Protein AF-A0A0C2BX15-F1 (afdb_monomer_lite)

pLDDT: mean 86.38, std 16.3, range [36.12, 98.56]

Structure (mmCIF, N/CA/C/O backbone):
data_AF-A0A0C2BX15-F1
#
_entry.id   AF-A0A0C2BX15-F1
#
loop_
_atom_site.group_PDB
_atom_site.id
_atom_site.type_symbol
_atom_site.label_atom_id
_atom_site.label_alt_id
_atom_site.label_comp_id
_atom_site.label_asym_id
_atom_site.label_entity_id
_atom_site.label_seq_id
_atom_site.pdbx_PDB_ins_code
_atom_site.Cartn_x
_atom_site.Cartn_y
_atom_site.Cartn_z
_atom_site.occupancy
_atom_site.B_iso_or_equiv
_atom_site.auth_seq_id
_atom_site.auth_comp_id
_atom_site.auth_asym_id
_atom_site.auth_atom_id
_atom_site.pdbx_PDB_model_num
ATOM 1 N N . ASP A 1 1 ? -0.336 4.799 14.667 1.00 60.34 1 ASP A N 1
ATOM 2 C CA . ASP A 1 1 ? -0.585 5.972 13.825 1.00 60.34 1 ASP A CA 1
ATOM 3 C C . ASP A 1 1 ? -1.965 6.547 14.126 1.00 60.34 1 ASP A C 1
ATOM 5 O O . ASP A 1 1 ? -2.883 5.757 14.334 1.00 60.34 1 ASP A O 1
ATOM 9 N N . VAL A 1 2 ? -2.096 7.867 14.270 1.00 68.88 2 VAL A N 1
ATOM 10 C CA . VAL A 1 2 ? -3.381 8.549 14.534 1.00 68.88 2 VAL A CA 1
ATOM 11 C C . VAL A 1 2 ? -4.181 8.673 13.237 1.00 68.88 2 VAL A C 1
ATOM 13 O O . VAL A 1 2 ? -5.382 8.427 13.249 1.00 68.88 2 VAL A O 1
ATOM 16 N N . VAL A 1 3 ? -3.496 8.933 12.120 1.00 70.81 3 VAL A N 1
ATOM 17 C CA . VAL A 1 3 ? -4.086 9.142 10.790 1.00 70.81 3 VAL A CA 1
ATOM 18 C C . VAL A 1 3 ? -4.779 7.873 10.290 1.00 70.81 3 VAL A C 1
ATOM 20 O O . VAL A 1 3 ? -5.923 7.907 9.846 1.00 70.81 3 VAL A O 1
ATOM 23 N N . MET A 1 4 ? -4.139 6.717 10.482 1.00 74.88 4 MET A N 1
ATOM 24 C CA . MET A 1 4 ? -4.686 5.422 10.057 1.00 74.88 4 MET A CA 1
ATOM 25 C C . MET A 1 4 ? -5.950 4.994 10.822 1.00 74.88 4 MET A C 1
ATOM 27 O O . MET A 1 4 ? -6.666 4.110 10.361 1.00 74.88 4 MET A O 1
ATOM 31 N N . ARG A 1 5 ? -6.266 5.606 11.978 1.00 73.19 5 ARG A N 1
ATOM 32 C CA . ARG A 1 5 ? -7.516 5.309 12.709 1.00 73.19 5 ARG A CA 1
ATOM 33 C C . ARG A 1 5 ? -8.757 5.870 12.018 1.00 73.19 5 ARG A C 1
ATOM 35 O O . ARG A 1 5 ? -9.848 5.398 12.311 1.00 73.19 5 ARG A O 1
ATOM 42 N N . SER A 1 6 ? -8.586 6.841 11.122 1.00 78.88 6 SER A N 1
ATOM 43 C CA . SER A 1 6 ? -9.674 7.428 10.336 1.00 78.88 6 SER A CA 1
ATOM 44 C C . SER A 1 6 ? -10.079 6.566 9.132 1.00 78.88 6 SER A C 1
ATOM 46 O O . SER A 1 6 ? -11.061 6.887 8.470 1.00 78.88 6 SER A O 1
ATOM 48 N N . ALA A 1 7 ? -9.346 5.482 8.833 1.00 85.94 7 ALA A N 1
ATOM 49 C CA . ALA A 1 7 ? -9.729 4.523 7.795 1.00 85.94 7 ALA A CA 1
ATOM 50 C C . ALA A 1 7 ? -11.054 3.836 8.144 1.00 85.94 7 ALA A C 1
ATOM 52 O O . ALA A 1 7 ? -11.287 3.486 9.304 1.00 85.94 7 ALA A O 1
ATOM 53 N N . ALA A 1 8 ? -11.870 3.547 7.128 1.00 88.44 8 ALA A N 1
ATOM 54 C CA . ALA A 1 8 ? -13.068 2.730 7.291 1.00 88.44 8 ALA A CA 1
ATOM 55 C C . ALA A 1 8 ? -12.723 1.351 7.884 1.00 88.44 8 ALA A C 1
ATOM 57 O O . ALA A 1 8 ? -11.7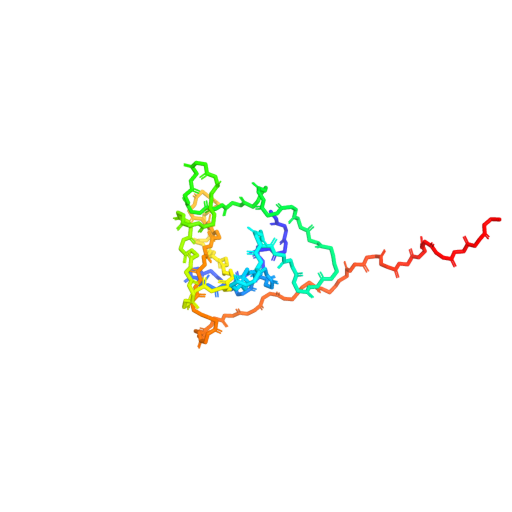14 0.741 7.527 1.00 88.44 8 ALA A O 1
ATOM 58 N N . LEU A 1 9 ? -13.558 0.870 8.808 1.00 92.12 9 LEU A N 1
ATOM 59 C CA . LEU A 1 9 ? -13.376 -0.433 9.449 1.00 92.12 9 LEU A CA 1
ATOM 60 C C . LEU A 1 9 ? -13.586 -1.577 8.452 1.00 92.12 9 LEU A C 1
ATOM 62 O O . LEU A 1 9 ? -14.451 -1.509 7.585 1.00 92.12 9 LEU A O 1
ATOM 66 N N . ASN A 1 10 ? -12.810 -2.642 8.629 1.00 92.00 10 ASN A N 1
ATOM 67 C CA . ASN A 1 10 ? -12.738 -3.832 7.782 1.00 92.00 10 ASN A CA 1
ATOM 68 C C . ASN A 1 10 ? -12.554 -3.508 6.295 1.00 92.00 10 ASN A C 1
ATOM 70 O O . ASN A 1 10 ? -13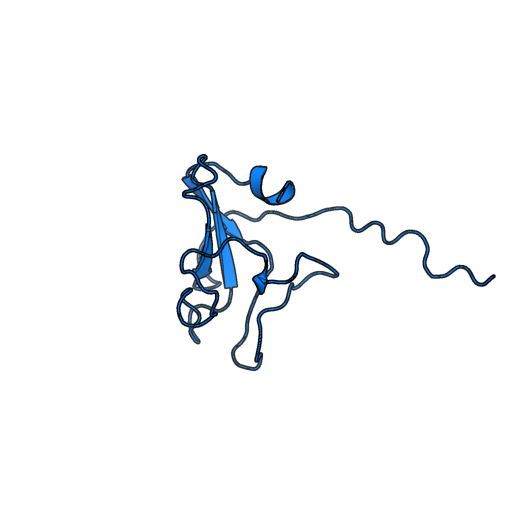.080 -4.200 5.426 1.00 92.00 10 ASN A O 1
ATOM 74 N N . PHE A 1 11 ? -11.803 -2.444 6.009 1.00 93.69 11 PHE A N 1
ATOM 75 C CA . PHE A 1 11 ? -11.584 -1.965 4.655 1.00 93.69 11 PHE A CA 1
ATOM 76 C C . PHE A 1 11 ? -10.129 -1.547 4.430 1.00 93.69 11 PHE A C 1
ATOM 78 O O . PHE A 1 11 ? -9.401 -1.206 5.370 1.00 93.69 11 PHE A O 1
ATOM 85 N N . TRP A 1 12 ? -9.707 -1.589 3.166 1.00 96.44 12 TRP A N 1
ATOM 86 C CA . TRP A 1 12 ? -8.393 -1.126 2.736 1.00 96.44 12 TRP A CA 1
ATOM 87 C C . TRP A 1 12 ? -8.434 0.355 2.412 1.00 96.44 12 TRP A C 1
ATOM 89 O O . TRP A 1 12 ? -9.413 0.886 1.884 1.00 96.44 12 TRP A O 1
ATOM 99 N N . THR A 1 13 ? -7.349 1.040 2.730 1.00 95.94 13 THR A N 1
ATOM 100 C CA . THR A 1 13 ? -7.202 2.454 2.427 1.00 95.94 13 THR A CA 1
ATOM 101 C C . THR A 1 13 ? -5.792 2.749 1.945 1.00 95.94 13 THR A C 1
ATOM 103 O O . THR A 1 13 ? -4.817 2.364 2.589 1.00 95.94 13 THR A O 1
ATOM 106 N N . TRP A 1 14 ? -5.678 3.436 0.813 1.00 96.44 14 TRP A N 1
ATOM 107 C CA . TRP A 1 14 ? -4.414 3.922 0.285 1.00 96.44 14 TRP A CA 1
ATOM 108 C C . TRP A 1 14 ? -3.752 4.896 1.259 1.00 96.44 14 TRP A C 1
ATOM 110 O O . TRP A 1 14 ? -4.401 5.804 1.784 1.00 96.44 14 TRP A O 1
ATOM 120 N N . THR A 1 15 ? -2.451 4.691 1.492 1.00 93.19 15 THR A N 1
ATOM 121 C CA . THR A 1 15 ? -1.648 5.488 2.434 1.00 93.19 15 THR A CA 1
ATOM 122 C C . THR A 1 15 ? -0.826 6.577 1.741 1.00 93.19 15 THR A C 1
ATOM 124 O O . THR A 1 15 ? -0.380 7.515 2.390 1.00 93.19 15 THR A O 1
ATOM 127 N N . GLY A 1 16 ? -0.609 6.460 0.427 1.00 93.69 16 GLY A N 1
ATOM 128 C CA . GLY A 1 16 ? 0.302 7.323 -0.333 1.00 93.69 16 GLY A CA 1
ATOM 129 C C . GLY A 1 16 ? 1.764 6.859 -0.316 1.00 93.69 16 GLY A C 1
ATOM 130 O O . GLY A 1 16 ? 2.614 7.531 -0.897 1.00 93.69 16 GLY A O 1
ATOM 131 N N . LEU A 1 17 ? 2.070 5.722 0.320 1.00 95.94 17 LEU A N 1
ATOM 132 C CA . LEU A 1 17 ? 3.376 5.070 0.236 1.00 95.94 17 LEU A CA 1
ATOM 133 C C . LEU A 1 17 ? 3.442 4.178 -1.014 1.00 95.94 17 LEU A C 1
ATOM 135 O O . LEU A 1 17 ? 2.553 3.358 -1.252 1.00 95.94 17 LEU A O 1
ATOM 139 N N . VAL A 1 18 ? 4.510 4.319 -1.798 1.00 97.19 18 VAL A N 1
ATOM 140 C CA . VAL A 1 18 ? 4.731 3.558 -3.035 1.00 97.19 18 VAL A CA 1
ATOM 141 C C . VAL A 1 18 ? 6.154 3.030 -3.114 1.00 97.19 18 VAL A C 1
ATOM 143 O O . VAL A 1 18 ? 7.071 3.584 -2.513 1.00 97.19 18 VAL A O 1
ATOM 146 N N . GLN A 1 19 ? 6.361 1.986 -3.905 1.00 97.69 19 GLN A N 1
ATOM 147 C CA . GLN A 1 19 ? 7.681 1.568 -4.358 1.00 97.69 19 GLN A CA 1
ATOM 148 C C . GLN A 1 19 ? 7.579 1.196 -5.832 1.00 97.69 19 GLN A C 1
ATOM 150 O O . GLN A 1 19 ? 7.202 0.075 -6.157 1.00 97.69 19 GLN A O 1
ATOM 155 N N . PHE A 1 20 ? 7.908 2.105 -6.742 1.00 96.50 20 PHE A N 1
ATOM 156 C CA . PHE A 1 20 ? 7.956 1.771 -8.167 1.00 96.50 20 PHE A CA 1
ATOM 157 C C . PHE A 1 20 ? 9.182 0.918 -8.493 1.00 96.50 20 PHE A C 1
ATOM 159 O O . PHE A 1 20 ? 10.116 0.826 -7.701 1.00 96.50 20 PHE A O 1
ATOM 166 N N . SER A 1 21 ? 9.184 0.271 -9.653 1.00 93.62 21 SER A N 1
ATOM 167 C CA . SER A 1 21 ? 10.225 -0.696 -10.030 1.00 93.62 21 SER A CA 1
ATOM 168 C C . SER A 1 21 ? 11.646 -0.111 -10.088 1.00 93.62 21 SER A C 1
ATOM 170 O O . SER A 1 21 ? 12.613 -0.839 -9.897 1.00 93.62 21 SER A O 1
ATOM 172 N N . SER A 1 22 ? 11.789 1.204 -10.272 1.00 92.44 22 SER A N 1
ATOM 173 C CA . SER A 1 22 ? 13.074 1.918 -10.197 1.00 92.44 22 SER A CA 1
ATOM 174 C C . SER A 1 22 ? 13.525 2.258 -8.767 1.00 92.44 22 SER A C 1
ATOM 176 O O . SER A 1 22 ? 14.616 2.795 -8.574 1.00 92.44 22 SER A O 1
ATOM 178 N N . MET A 1 23 ? 12.699 1.983 -7.753 1.00 94.62 23 MET A N 1
ATOM 179 C CA . MET A 1 23 ? 12.946 2.352 -6.362 1.00 94.62 23 MET A CA 1
ATOM 180 C C . MET A 1 23 ? 13.479 1.173 -5.548 1.00 94.62 23 MET A C 1
ATOM 182 O O . MET A 1 23 ? 12.864 0.109 -5.458 1.00 94.62 23 MET A O 1
ATOM 186 N N . ILE A 1 24 ? 14.589 1.413 -4.853 1.00 91.81 24 ILE A N 1
ATOM 187 C CA . ILE A 1 24 ? 15.203 0.430 -3.949 1.00 91.81 24 ILE A CA 1
ATOM 188 C C . ILE A 1 24 ? 14.363 0.253 -2.672 1.00 91.81 24 ILE A C 1
ATOM 190 O O . ILE A 1 24 ? 14.273 -0.845 -2.128 1.00 91.81 24 ILE A O 1
ATOM 194 N N . GLN A 1 25 ? 13.723 1.326 -2.202 1.00 93.25 25 GLN A N 1
ATOM 195 C CA . GLN A 1 25 ? 12.918 1.351 -0.980 1.00 93.25 25 GLN A CA 1
ATOM 196 C C . GLN A 1 25 ? 11.622 2.135 -1.204 1.00 93.25 25 GLN A C 1
ATOM 198 O O . GLN A 1 25 ? 11.603 3.024 -2.065 1.00 93.25 25 GLN A O 1
ATOM 203 N N . PRO A 1 26 ? 10.549 1.835 -0.451 1.00 95.56 26 PRO A N 1
ATOM 204 C CA . PRO A 1 26 ? 9.314 2.590 -0.557 1.00 95.56 26 PRO A CA 1
ATOM 205 C C . PRO A 1 26 ? 9.484 4.027 -0.073 1.00 95.56 26 PRO A C 1
ATOM 207 O O . PRO A 1 26 ? 10.252 4.308 0.845 1.00 95.56 26 PRO A O 1
ATOM 210 N N . LYS A 1 27 ? 8.732 4.936 -0.687 1.00 94.75 27 LYS A N 1
ATOM 211 C CA . LYS A 1 27 ? 8.719 6.364 -0.379 1.00 94.75 27 LYS A CA 1
ATOM 212 C C . LYS A 1 27 ? 7.295 6.895 -0.368 1.00 94.75 27 LYS A C 1
ATOM 214 O O . LYS A 1 27 ? 6.436 6.416 -1.110 1.00 94.75 27 LYS A O 1
ATOM 219 N N . TRP A 1 28 ? 7.046 7.879 0.488 1.00 93.00 28 TRP A N 1
ATOM 220 C CA . TRP A 1 28 ? 5.784 8.610 0.495 1.00 93.00 28 TRP A CA 1
ATOM 221 C C . TRP A 1 28 ? 5.730 9.527 -0.727 1.00 93.00 28 TRP A C 1
ATOM 223 O O . TRP A 1 28 ? 6.728 10.156 -1.074 1.00 93.00 28 TRP A O 1
ATOM 233 N N . LEU A 1 29 ? 4.574 9.591 -1.389 1.00 90.56 29 LEU A N 1
ATOM 234 C CA . LEU A 1 29 ? 4.340 10.519 -2.501 1.00 90.56 29 LEU A CA 1
ATOM 235 C C . LEU A 1 29 ? 4.231 11.981 -2.033 1.00 90.56 29 LEU A C 1
ATOM 237 O O . LEU A 1 29 ? 4.457 12.892 -2.823 1.00 90.56 29 LEU A O 1
ATOM 241 N N . GLY A 1 30 ? 3.871 12.205 -0.766 1.00 82.62 30 GLY A N 1
ATOM 242 C CA . GLY A 1 30 ? 3.857 13.523 -0.132 1.00 82.62 30 GLY A CA 1
ATOM 243 C C . GLY A 1 30 ? 5.145 13.826 0.637 1.00 82.62 30 GLY A C 1
ATOM 244 O O . GLY A 1 30 ? 5.960 12.942 0.894 1.00 82.62 30 GLY A O 1
ATOM 245 N N . ASN A 1 31 ? 5.308 15.085 1.047 1.00 76.19 31 ASN A N 1
ATOM 246 C CA . ASN A 1 31 ? 6.402 15.485 1.931 1.00 76.19 31 ASN A CA 1
ATOM 247 C C . ASN A 1 31 ? 6.175 14.933 3.347 1.00 76.19 31 ASN A C 1
ATOM 249 O O . ASN A 1 31 ? 5.118 15.158 3.931 1.00 76.19 31 ASN A O 1
ATOM 253 N N . GLY A 1 32 ? 7.190 14.280 3.919 1.00 76.50 32 GLY A N 1
ATOM 254 C CA . GLY A 1 32 ? 7.147 13.749 5.284 1.00 76.50 32 GLY A CA 1
ATOM 255 C C . GLY A 1 32 ? 6.740 12.274 5.355 1.00 76.50 32 GLY A C 1
ATOM 256 O O . GLY A 1 32 ? 7.147 11.469 4.518 1.00 76.50 32 GLY A O 1
ATOM 257 N N . GLY A 1 33 ? 5.976 11.923 6.392 1.00 80.56 33 GLY A N 1
ATOM 258 C CA . GLY A 1 33 ? 5.555 10.551 6.681 1.00 80.56 33 GLY A CA 1
ATOM 259 C C . GLY A 1 33 ? 6.496 9.786 7.619 1.00 80.56 33 GLY A C 1
ATOM 260 O O . GLY A 1 33 ? 7.645 10.156 7.858 1.00 80.56 33 GLY A O 1
ATOM 261 N N . MET A 1 34 ? 5.980 8.703 8.201 1.00 86.62 34 MET A N 1
ATOM 262 C CA . MET A 1 34 ? 6.758 7.822 9.075 1.00 86.62 34 MET A CA 1
ATOM 263 C C . MET A 1 34 ? 7.737 6.976 8.253 1.00 86.62 34 MET A C 1
ATOM 265 O O . MET A 1 34 ? 7.364 6.468 7.201 1.00 86.62 34 MET A O 1
ATOM 269 N N . GLU A 1 35 ? 8.952 6.753 8.760 1.00 90.69 35 GLU A N 1
ATOM 270 C CA . GLU A 1 35 ? 9.901 5.795 8.171 1.00 90.69 35 GLU A CA 1
ATOM 271 C C . GLU A 1 35 ? 9.206 4.448 7.867 1.00 90.69 35 GLU A C 1
ATOM 273 O O . GLU A 1 35 ? 8.675 3.835 8.804 1.00 90.69 35 GLU A O 1
ATOM 278 N N . PRO A 1 36 ? 9.187 3.965 6.606 1.00 92.44 36 PRO A N 1
ATOM 279 C CA . PRO A 1 36 ? 8.445 2.764 6.220 1.00 92.44 36 PRO A CA 1
ATOM 280 C C . PRO A 1 36 ? 8.735 1.536 7.083 1.00 92.44 36 PRO A C 1
ATOM 282 O O . PRO A 1 36 ? 7.813 0.793 7.413 1.00 92.44 36 PRO A O 1
ATOM 285 N N . ALA A 1 37 ? 9.977 1.346 7.535 1.00 91.88 37 ALA A N 1
ATOM 286 C CA . ALA A 1 37 ? 10.346 0.229 8.409 1.00 91.88 37 ALA A CA 1
ATOM 287 C C . ALA A 1 37 ? 9.643 0.244 9.785 1.00 91.88 37 ALA A C 1
ATOM 289 O O . ALA A 1 37 ? 9.577 -0.784 10.455 1.00 91.88 37 ALA A O 1
ATOM 290 N N . ARG A 1 38 ? 9.100 1.392 10.215 1.00 91.69 38 ARG A N 1
ATOM 291 C CA . ARG A 1 38 ? 8.361 1.554 11.481 1.00 91.69 38 ARG A CA 1
ATOM 292 C C . ARG A 1 38 ? 6.858 1.319 11.337 1.00 91.69 38 ARG A C 1
ATOM 294 O O . ARG A 1 38 ? 6.149 1.290 12.346 1.00 91.69 38 ARG A O 1
ATOM 301 N N . LEU A 1 39 ? 6.360 1.180 10.109 1.00 92.25 39 LEU A N 1
ATOM 302 C CA . LEU A 1 39 ? 4.961 0.857 9.872 1.00 92.25 39 LEU A CA 1
ATOM 303 C C . LEU A 1 39 ? 4.649 -0.554 10.360 1.00 92.25 39 LEU A C 1
ATOM 305 O O . LEU A 1 39 ? 5.497 -1.443 10.420 1.00 92.25 39 LEU A O 1
ATOM 309 N N . LYS A 1 40 ? 3.378 -0.771 10.687 1.00 93.81 40 LYS A N 1
ATOM 310 C CA . LYS A 1 40 ? 2.901 -2.103 11.017 1.00 93.81 40 LYS A CA 1
ATOM 311 C C . LYS A 1 40 ? 2.638 -2.889 9.736 1.00 93.81 40 LYS A C 1
ATOM 313 O O . LYS A 1 40 ? 1.573 -2.739 9.142 1.00 93.81 40 LYS A O 1
ATOM 318 N N . TRP A 1 41 ? 3.594 -3.703 9.326 1.00 96.50 41 TRP A N 1
ATOM 319 C CA . TRP A 1 41 ? 3.482 -4.597 8.174 1.00 96.50 41 TRP A CA 1
ATOM 320 C C . TRP A 1 41 ? 2.747 -5.892 8.523 1.00 96.50 41 TRP A C 1
ATOM 322 O O . TRP A 1 41 ? 2.663 -6.259 9.697 1.00 96.50 41 TRP A O 1
ATOM 332 N N . LEU A 1 42 ? 2.194 -6.569 7.513 1.00 96.94 42 LEU A N 1
ATOM 333 C CA . LEU A 1 42 ? 1.549 -7.872 7.699 1.00 96.94 42 LEU A CA 1
ATOM 334 C C . LEU A 1 42 ? 2.576 -8.938 8.095 1.00 96.94 42 LEU A C 1
ATOM 336 O O . LEU A 1 42 ? 2.342 -9.711 9.021 1.00 96.94 42 LEU A O 1
ATOM 340 N N . VAL A 1 43 ? 3.716 -8.953 7.403 1.00 97.06 43 VAL A N 1
ATOM 341 C CA . VAL A 1 43 ? 4.819 -9.887 7.642 1.00 97.06 43 VAL A CA 1
ATOM 342 C C . VAL A 1 43 ? 5.967 -9.158 8.335 1.00 97.06 43 VAL A C 1
ATOM 344 O O . VAL A 1 43 ? 6.413 -8.104 7.872 1.00 97.06 43 VAL A O 1
ATOM 347 N N . SER A 1 44 ? 6.441 -9.744 9.438 1.00 93.50 44 SER A N 1
ATOM 348 C CA . SER A 1 44 ? 7.577 -9.280 10.241 1.00 93.50 44 SER A CA 1
ATOM 349 C C . SER A 1 44 ? 8.664 -10.371 10.294 1.00 93.50 44 SER A C 1
ATOM 351 O O . SER A 1 44 ? 8.302 -11.537 10.467 1.00 93.50 44 SER A O 1
ATOM 353 N N . PRO A 1 45 ? 9.968 -10.042 10.177 1.00 93.69 45 PRO A N 1
ATOM 354 C CA . PRO A 1 45 ? 10.525 -8.698 10.016 1.00 93.69 45 PRO A CA 1
ATOM 355 C C . PRO A 1 45 ? 10.173 -8.071 8.661 1.00 93.69 45 PRO A C 1
ATOM 357 O O . PRO A 1 45 ? 9.862 -8.764 7.693 1.00 93.69 45 PRO A O 1
ATOM 360 N N . TYR A 1 46 ? 10.190 -6.739 8.612 1.00 95.00 46 TYR A N 1
ATOM 361 C CA . TYR A 1 46 ? 9.821 -5.993 7.414 1.00 95.00 46 TYR A CA 1
ATOM 362 C C . TYR A 1 46 ? 10.761 -6.299 6.239 1.00 95.00 46 TYR A C 1
ATOM 364 O O . TYR A 1 46 ? 11.973 -6.102 6.317 1.00 95.00 46 TYR A O 1
ATOM 372 N N . SER A 1 47 ? 10.165 -6.702 5.119 1.00 96.06 47 SER A N 1
ATOM 373 C CA . SER A 1 47 ? 10.740 -6.580 3.781 1.00 96.06 47 SER A CA 1
ATOM 374 C C . SER A 1 47 ? 9.624 -6.243 2.791 1.00 96.06 47 SER A C 1
ATOM 376 O O . SER A 1 47 ? 8.484 -6.692 2.970 1.00 96.06 47 SER A O 1
ATOM 378 N N . SER A 1 48 ? 9.928 -5.477 1.739 1.00 97.25 48 SER A N 1
ATOM 379 C CA . SER A 1 48 ? 8.935 -5.162 0.705 1.00 97.25 48 SER A CA 1
ATOM 380 C C . SER A 1 48 ? 8.426 -6.432 0.019 1.00 97.25 48 SER A C 1
ATOM 382 O O . SER A 1 48 ? 7.220 -6.607 -0.135 1.00 97.25 48 SER A O 1
ATOM 384 N N . ALA A 1 49 ? 9.334 -7.344 -0.352 1.00 96.88 49 ALA A N 1
ATOM 385 C CA . ALA A 1 49 ? 9.005 -8.565 -1.089 1.00 96.88 49 ALA A CA 1
ATOM 386 C C . ALA A 1 49 ? 8.042 -9.475 -0.307 1.00 96.88 49 ALA A C 1
ATOM 388 O O . ALA A 1 49 ? 7.015 -9.890 -0.839 1.00 96.88 49 ALA A O 1
ATOM 389 N N . SER A 1 50 ? 8.313 -9.718 0.980 1.00 97.38 50 SER A N 1
ATOM 390 C CA . SER A 1 50 ? 7.430 -10.516 1.846 1.00 97.38 50 SER A CA 1
ATOM 391 C C . SER A 1 50 ? 6.079 -9.842 2.099 1.00 97.38 50 SER A C 1
ATOM 393 O O . SER A 1 50 ? 5.097 -10.522 2.383 1.00 97.38 50 SER A O 1
ATOM 395 N N . ASN A 1 51 ? 6.011 -8.514 1.969 1.00 98.06 51 ASN A N 1
ATOM 396 C CA . ASN A 1 51 ? 4.782 -7.735 2.102 1.00 98.06 51 ASN A CA 1
ATOM 397 C C . ASN A 1 51 ? 4.113 -7.430 0.753 1.00 98.06 51 ASN A C 1
ATOM 399 O O . ASN A 1 51 ? 3.381 -6.449 0.632 1.00 98.06 51 ASN A O 1
ATOM 403 N N . GLY A 1 52 ? 4.341 -8.284 -0.249 1.00 97.81 52 GLY A N 1
ATOM 404 C CA . GLY A 1 52 ? 3.577 -8.297 -1.495 1.00 97.81 52 GLY A CA 1
ATOM 405 C C . GLY A 1 52 ? 4.118 -7.397 -2.586 1.00 97.81 52 GLY A C 1
ATOM 406 O O . GLY A 1 52 ? 3.439 -7.215 -3.592 1.00 97.81 52 GLY A O 1
ATOM 407 N N . ARG A 1 53 ? 5.306 -6.808 -2.421 1.00 98.19 53 ARG A N 1
ATOM 408 C CA . ARG A 1 53 ? 5.883 -5.937 -3.445 1.00 98.19 53 ARG A CA 1
ATOM 409 C C . ARG A 1 53 ? 6.266 -6.739 -4.687 1.00 98.19 53 ARG A C 1
ATOM 411 O O . ARG A 1 53 ? 7.198 -7.535 -4.652 1.00 98.19 53 ARG A O 1
ATOM 418 N N . THR A 1 54 ? 5.630 -6.433 -5.816 1.00 97.38 54 THR A N 1
ATOM 419 C CA . THR A 1 54 ? 5.958 -6.952 -7.157 1.00 97.38 54 THR A CA 1
ATOM 420 C C . THR A 1 54 ? 5.797 -5.844 -8.201 1.00 97.38 54 THR A C 1
ATOM 422 O O . THR A 1 54 ? 5.291 -4.772 -7.879 1.00 97.38 54 THR A O 1
ATOM 425 N N . ALA A 1 55 ? 6.209 -6.076 -9.450 1.00 96.56 55 ALA A N 1
ATOM 426 C CA . ALA A 1 55 ? 5.991 -5.108 -10.533 1.00 96.56 55 ALA A CA 1
ATOM 427 C C . ALA A 1 55 ? 4.499 -4.790 -10.776 1.00 96.56 55 ALA A C 1
ATOM 429 O O . ALA A 1 55 ? 4.180 -3.730 -11.298 1.00 96.56 55 ALA A O 1
ATOM 430 N N . ALA A 1 56 ? 3.585 -5.681 -10.374 1.00 97.25 56 ALA A N 1
ATOM 431 C CA . ALA A 1 56 ? 2.143 -5.460 -10.462 1.00 97.25 56 ALA A CA 1
ATOM 432 C C . ALA A 1 56 ? 1.539 -4.856 -9.181 1.00 97.25 56 ALA A C 1
ATOM 434 O O . ALA A 1 56 ? 0.366 -4.500 -9.180 1.00 97.25 56 ALA A O 1
ATOM 435 N N . SER A 1 57 ? 2.302 -4.756 -8.089 1.00 98.00 57 SER A N 1
ATOM 436 C CA . SER A 1 57 ? 1.829 -4.341 -6.763 1.00 98.00 57 SER A CA 1
ATOM 437 C C . SER A 1 57 ? 2.813 -3.368 -6.119 1.00 98.00 57 SER A C 1
ATOM 439 O O . SER A 1 57 ? 3.669 -3.732 -5.313 1.00 98.00 57 SER A O 1
ATOM 441 N N . GLU A 1 58 ? 2.697 -2.104 -6.519 1.00 98.38 58 GLU A N 1
ATOM 442 C CA . GLU A 1 58 ? 3.657 -1.043 -6.197 1.00 98.38 58 GLU A CA 1
ATOM 443 C C . GLU A 1 58 ? 3.119 -0.024 -5.178 1.00 98.38 58 GLU A C 1
ATOM 445 O O . GLU A 1 58 ? 3.890 0.792 -4.671 1.00 98.38 58 GLU A O 1
ATOM 450 N N . CYS A 1 59 ? 1.828 -0.088 -4.834 1.00 98.00 59 CYS A N 1
ATOM 451 C CA . CYS A 1 59 ? 1.159 0.843 -3.925 1.00 98.00 59 CYS A CA 1
ATOM 452 C C . CYS A 1 59 ? 0.828 0.179 -2.590 1.00 98.00 59 CYS A C 1
ATOM 454 O O . CYS A 1 59 ? 0.377 -0.964 -2.559 1.00 98.00 59 CYS A O 1
ATOM 456 N N . VAL A 1 60 ? 1.011 0.890 -1.479 1.00 97.44 60 VAL A N 1
ATOM 457 C CA . VAL A 1 60 ? 0.726 0.356 -0.142 1.00 97.44 60 VAL A CA 1
ATOM 458 C C . VAL A 1 60 ? -0.651 0.799 0.331 1.00 97.44 60 VAL A C 1
ATOM 460 O O . VAL A 1 60 ? -0.981 1.987 0.331 1.00 97.44 60 VAL A O 1
ATOM 463 N N . ALA A 1 61 ? -1.436 -0.171 0.792 1.00 97.38 61 ALA A N 1
ATOM 464 C CA . ALA A 1 61 ? -2.691 0.074 1.486 1.00 97.38 61 ALA A CA 1
ATOM 465 C C . ALA A 1 61 ? -2.602 -0.391 2.941 1.00 97.38 61 ALA A C 1
ATOM 467 O O . ALA A 1 61 ? -1.953 -1.392 3.262 1.00 97.38 61 ALA A O 1
ATOM 468 N N . TYR A 1 62 ? -3.304 0.328 3.808 1.00 96.25 62 TYR A N 1
ATOM 469 C CA . TYR A 1 62 ? -3.556 -0.054 5.185 1.00 96.25 62 TYR A CA 1
ATOM 470 C C . TYR A 1 62 ? -4.904 -0.768 5.279 1.00 96.25 62 TYR A C 1
ATOM 472 O O . TYR A 1 62 ? -5.924 -0.218 4.865 1.00 96.25 62 TYR A O 1
ATOM 480 N N . TYR A 1 63 ? -4.919 -1.975 5.838 1.00 96.12 63 TYR A N 1
ATOM 481 C CA . TYR A 1 63 ? -6.146 -2.665 6.221 1.00 96.12 63 TYR A CA 1
ATOM 482 C C . TYR A 1 63 ? -6.494 -2.329 7.669 1.00 96.12 63 TYR A C 1
ATOM 484 O O . TYR A 1 63 ? -5.727 -2.642 8.588 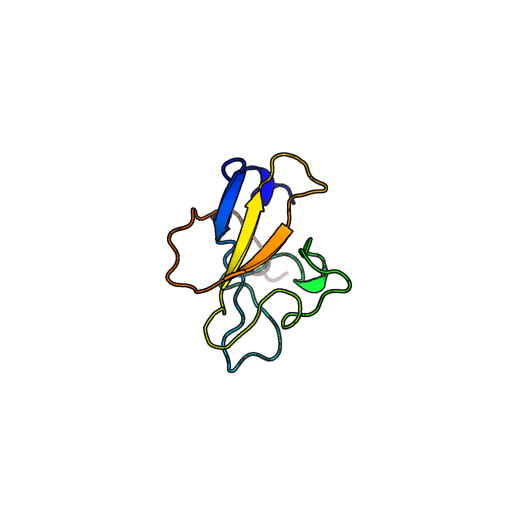1.00 96.12 63 TYR A O 1
ATOM 492 N N . ASN A 1 64 ? -7.659 -1.720 7.888 1.00 94.31 64 ASN A N 1
ATOM 493 C CA . ASN A 1 64 ? -8.140 -1.403 9.226 1.00 94.31 64 ASN A CA 1
ATOM 494 C C . ASN A 1 64 ? -9.112 -2.472 9.732 1.00 94.31 64 ASN A C 1
ATOM 496 O O . ASN A 1 64 ? -10.307 -2.373 9.509 1.00 94.31 64 ASN A O 1
ATOM 500 N N . SER A 1 65 ? -8.638 -3.457 10.489 1.00 92.31 65 SER A N 1
ATOM 501 C CA . SER A 1 65 ? -9.508 -4.496 11.072 1.00 92.31 65 SER A CA 1
ATOM 502 C C . SER A 1 65 ? -10.367 -4.033 12.266 1.00 92.31 65 SER A C 1
ATOM 504 O O . SER A 1 65 ? -11.062 -4.838 12.878 1.00 92.31 65 SER A O 1
ATOM 506 N N . GLY A 1 66 ? -10.237 -2.778 12.714 1.00 88.12 66 GLY A N 1
ATOM 507 C CA . GLY A 1 66 ? -10.779 -2.309 13.999 1.00 88.12 66 GLY A CA 1
ATOM 508 C C . GLY A 1 66 ? -10.023 -2.815 15.233 1.00 88.12 66 GLY A C 1
ATOM 509 O O . GLY A 1 66 ? -10.064 -2.185 16.289 1.00 88.12 66 GLY A O 1
ATOM 510 N N . VAL A 1 67 ? -9.244 -3.889 15.097 1.00 88.00 67 VAL A N 1
ATOM 511 C CA . VAL A 1 67 ? -8.386 -4.436 16.146 1.00 88.00 67 VAL A CA 1
ATOM 512 C C . VAL A 1 67 ? -6.930 -4.132 15.808 1.00 88.00 67 VAL A C 1
ATOM 514 O O . VAL A 1 67 ? -6.365 -4.650 14.848 1.00 88.00 67 VAL A O 1
ATOM 517 N N . LYS A 1 68 ? -6.256 -3.325 16.636 1.00 82.31 68 LYS A N 1
ATOM 518 C CA . LYS A 1 68 ? -4.878 -2.882 16.346 1.00 82.31 68 LYS A CA 1
ATOM 519 C C . LYS A 1 68 ? -3.921 -4.021 16.007 1.00 82.31 68 LYS A C 1
ATOM 521 O O . LYS A 1 68 ? -3.052 -3.806 15.169 1.00 82.31 68 LYS A O 1
ATOM 526 N N . ILE A 1 69 ? -4.055 -5.196 16.633 1.00 86.94 69 ILE A N 1
ATOM 527 C CA . ILE A 1 69 ? -3.184 -6.360 16.392 1.00 86.94 69 ILE A CA 1
ATOM 528 C C . ILE A 1 69 ? -3.412 -7.043 15.033 1.00 86.94 69 ILE A C 1
ATOM 530 O O . ILE A 1 69 ? -2.469 -7.639 14.525 1.00 86.94 69 ILE A O 1
ATOM 534 N N . ALA A 1 70 ? -4.570 -6.863 14.399 1.00 91.12 70 ALA A N 1
ATOM 535 C CA . ALA A 1 70 ? -4.905 -7.469 13.110 1.00 91.12 70 ALA A CA 1
ATOM 536 C C . ALA A 1 70 ? -4.882 -6.473 11.934 1.00 91.12 70 ALA A C 1
ATOM 538 O O . ALA A 1 70 ? -4.977 -6.883 10.784 1.00 91.12 70 ALA A O 1
ATOM 539 N N . SER A 1 71 ? -4.721 -5.171 12.191 1.00 94.62 71 SER A N 1
ATOM 540 C CA . SER A 1 71 ? -4.510 -4.174 11.134 1.00 94.62 71 SER A CA 1
ATOM 541 C C . SER A 1 71 ? -3.064 -4.166 10.634 1.00 94.62 71 SER A C 1
ATOM 543 O O . SER A 1 71 ? -2.143 -4.341 11.437 1.00 94.62 71 SER A O 1
ATOM 545 N N . TYR A 1 72 ? -2.848 -3.912 9.343 1.00 96.12 72 TYR A N 1
ATOM 546 C CA . TYR A 1 72 ? -1.528 -4.020 8.712 1.00 96.12 72 TYR A CA 1
ATOM 547 C C . TYR A 1 72 ? -1.396 -3.170 7.441 1.00 96.12 72 TYR A C 1
ATOM 549 O O . TYR A 1 72 ? -2.388 -2.728 6.871 1.00 96.12 72 TYR A O 1
ATOM 557 N N . ASN A 1 73 ? -0.158 -2.975 6.992 1.00 96.69 73 ASN A N 1
ATOM 558 C CA . ASN A 1 73 ? 0.209 -2.407 5.697 1.00 96.69 73 ASN A CA 1
ATOM 559 C C . ASN A 1 73 ? 0.676 -3.529 4.763 1.00 96.69 73 ASN A C 1
ATOM 561 O O . ASN A 1 73 ? 1.350 -4.460 5.214 1.00 96.69 73 ASN A O 1
ATOM 565 N N . TYR A 1 74 ? 0.319 -3.445 3.482 1.00 98.19 74 TYR A N 1
ATOM 566 C CA . TYR A 1 74 ? 0.719 -4.415 2.459 1.00 98.19 74 TYR A CA 1
ATOM 567 C C . TYR A 1 74 ? 0.692 -3.776 1.062 1.00 98.19 74 TYR A C 1
ATOM 569 O O . TYR A 1 74 ? -0.024 -2.794 0.847 1.00 98.19 74 TYR A O 1
ATOM 577 N N . PHE A 1 75 ? 1.479 -4.311 0.129 1.00 98.56 75 PHE A N 1
ATOM 578 C CA . PHE A 1 75 ? 1.518 -3.854 -1.258 1.00 98.56 75 PHE A CA 1
ATOM 579 C C . PHE A 1 75 ? 0.400 -4.482 -2.095 1.00 98.56 75 PHE A C 1
ATOM 581 O O . PHE A 1 75 ? 0.191 -5.691 -2.080 1.00 98.56 75 PHE A O 1
ATOM 588 N N . TYR A 1 76 ? -0.270 -3.658 -2.889 1.00 98.56 76 TYR A N 1
ATOM 589 C CA . TYR A 1 76 ? -1.372 -4.040 -3.763 1.00 98.56 76 TYR A CA 1
ATOM 590 C C . TYR A 1 76 ? -1.212 -3.416 -5.155 1.00 98.56 76 TYR A C 1
ATOM 592 O O . TYR A 1 76 ? -0.495 -2.418 -5.309 1.00 98.56 76 TYR A O 1
ATOM 600 N N . PRO A 1 77 ? -1.883 -3.972 -6.181 1.00 98.25 77 PRO A N 1
ATOM 601 C CA . PRO A 1 77 ? -2.009 -3.312 -7.471 1.00 98.25 77 PRO A CA 1
ATOM 602 C C . PRO A 1 77 ? -2.639 -1.928 -7.339 1.00 98.25 77 PRO A C 1
ATOM 604 O O . PRO A 1 77 ? -3.711 -1.767 -6.757 1.00 98.25 77 PRO A O 1
ATOM 607 N N . CYS A 1 78 ? -1.966 -0.921 -7.892 1.00 97.38 78 CYS A N 1
ATOM 608 C CA . CYS A 1 78 ? -2.351 0.485 -7.753 1.00 97.38 78 CYS A CA 1
ATOM 609 C C . CYS A 1 78 ? -3.712 0.824 -8.388 1.00 97.38 78 CYS A C 1
ATOM 611 O O . CYS A 1 78 ? -4.267 1.884 -8.119 1.00 97.38 78 CYS A O 1
ATOM 613 N N . ASN A 1 79 ? -4.246 -0.053 -9.241 1.00 96.88 79 ASN A N 1
ATOM 614 C CA . ASN A 1 79 ? -5.535 0.111 -9.912 1.00 96.88 79 ASN A CA 1
ATOM 615 C C . ASN A 1 79 ? -6.728 -0.450 -9.114 1.00 96.88 79 ASN A C 1
ATOM 617 O O . ASN A 1 79 ? -7.858 -0.370 -9.596 1.00 96.88 79 ASN A O 1
ATOM 621 N N . LEU A 1 80 ? -6.508 -1.025 -7.925 1.00 97.69 80 LEU A N 1
ATOM 622 C CA . LEU A 1 80 ? -7.607 -1.463 -7.065 1.00 97.69 80 LEU A CA 1
ATOM 623 C C . LEU A 1 80 ? -8.377 -0.269 -6.482 1.00 97.69 80 LEU A C 1
ATOM 625 O O . LEU A 1 80 ? -7.815 0.771 -6.134 1.00 97.69 80 LEU A O 1
ATOM 629 N N . GLN A 1 81 ? -9.689 -0.448 -6.339 1.00 95.94 81 GLN A N 1
ATOM 630 C CA . GLN A 1 81 ? -10.585 0.558 -5.774 1.00 95.94 81 GLN A CA 1
ATOM 631 C C . GLN A 1 81 ? -10.646 0.426 -4.250 1.00 95.94 81 GLN A C 1
ATOM 633 O O . GLN A 1 81 ? -11.493 -0.277 -3.702 1.00 95.94 81 GLN A O 1
ATOM 638 N N . PHE A 1 82 ? -9.734 1.111 -3.566 1.00 96.00 82 PHE A N 1
ATOM 639 C CA . PHE A 1 82 ? -9.749 1.279 -2.113 1.00 96.00 82 PHE A CA 1
ATOM 640 C C . PHE A 1 82 ? -10.118 2.713 -1.733 1.00 96.00 82 PHE A C 1
ATOM 642 O O . PHE A 1 82 ? -10.115 3.616 -2.571 1.00 96.00 82 PHE A O 1
ATOM 649 N N . GLY A 1 83 ? -10.427 2.928 -0.452 1.00 93.19 83 GLY A N 1
ATOM 650 C CA . GLY A 1 83 ? -10.523 4.283 0.087 1.00 93.19 83 GLY A CA 1
ATOM 651 C C . GLY A 1 83 ? -9.157 4.972 0.061 1.00 93.19 83 GLY A C 1
ATOM 652 O O . GLY A 1 83 ? -8.134 4.320 -0.149 1.00 93.19 83 GLY A O 1
ATOM 653 N N . SER A 1 84 ? -9.118 6.268 0.352 1.00 90.00 84 SER A N 1
ATOM 654 C CA . SER A 1 84 ? -7.865 7.019 0.511 1.00 90.00 84 SER A CA 1
ATOM 655 C C . SER A 1 84 ? -7.896 7.798 1.820 1.00 90.00 84 SER A C 1
ATOM 657 O O . SER A 1 84 ? -8.896 8.447 2.124 1.00 90.00 84 SER A O 1
ATOM 659 N N . ILE A 1 85 ? -6.809 7.750 2.593 1.00 82.00 85 ILE A N 1
ATOM 660 C CA . ILE A 1 85 ? -6.597 8.681 3.701 1.00 82.00 85 ILE A CA 1
ATOM 661 C C . ILE A 1 85 ? -5.645 9.757 3.206 1.00 82.00 85 ILE A C 1
ATOM 663 O O . ILE A 1 85 ? -4.516 9.471 2.816 1.00 82.00 85 ILE A O 1
ATOM 667 N N . CYS A 1 86 ? -6.100 11.001 3.275 1.00 79.94 86 CYS A N 1
ATOM 668 C CA . CYS A 1 86 ? -5.256 12.157 3.039 1.00 79.94 86 CYS A CA 1
ATOM 669 C C . CYS A 1 86 ? -4.878 12.767 4.386 1.00 79.94 86 CYS A C 1
ATOM 671 O O . CYS A 1 86 ? -5.749 13.103 5.191 1.00 79.94 86 CYS A O 1
ATOM 673 N N . GLU A 1 87 ? -3.585 12.951 4.625 1.00 75.19 87 GLU A N 1
ATOM 674 C CA . GLU A 1 87 ? -3.133 13.838 5.686 1.00 75.19 87 GLU A CA 1
ATOM 675 C C . GLU A 1 87 ? -3.199 15.283 5.176 1.00 75.19 87 GLU A C 1
ATOM 677 O O . GLU A 1 87 ? -2.641 15.619 4.132 1.00 75.19 87 GLU A O 1
ATOM 682 N N . ARG A 1 88 ? -3.876 16.158 5.922 1.00 72.19 88 ARG A N 1
ATOM 683 C CA . ARG A 1 88 ? -3.861 17.604 5.691 1.00 72.19 88 ARG A CA 1
ATOM 684 C C . ARG A 1 88 ? -3.332 18.290 6.943 1.00 72.19 88 ARG A C 1
ATOM 686 O O . ARG A 1 88 ? -4.124 18.697 7.782 1.00 72.19 88 ARG A O 1
ATOM 69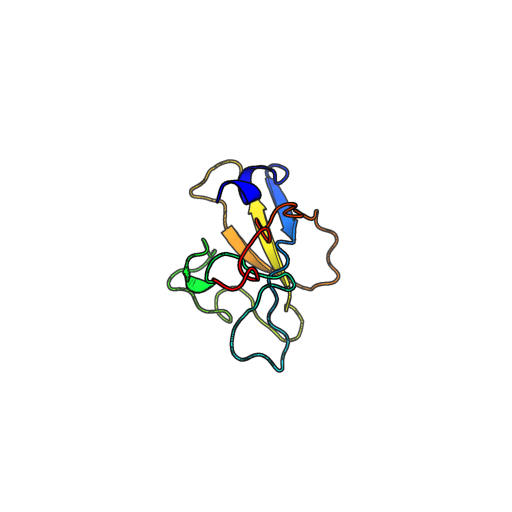3 N N . ASN A 1 89 ? -2.008 18.329 7.076 1.00 59.97 89 ASN A N 1
ATOM 694 C CA . ASN A 1 89 ? -1.209 19.267 7.879 1.00 59.97 89 ASN A CA 1
ATOM 695 C C . ASN A 1 89 ? 0.195 18.683 8.077 1.00 59.97 89 ASN A C 1
ATOM 697 O O . ASN A 1 89 ? 0.468 18.046 9.087 1.00 59.97 89 ASN A O 1
ATOM 701 N N . ALA A 1 90 ? 1.116 18.988 7.170 1.00 55.72 90 ALA A N 1
ATOM 702 C CA . ALA A 1 90 ? 2.484 19.188 7.618 1.00 55.72 90 ALA A CA 1
ATOM 703 C C . ALA A 1 90 ? 2.525 20.622 8.155 1.00 55.72 90 ALA A C 1
ATOM 705 O O . ALA A 1 90 ? 2.127 21.546 7.444 1.00 55.72 90 ALA A O 1
ATOM 706 N N . THR A 1 91 ? 2.970 20.844 9.387 1.00 46.88 91 THR A N 1
ATOM 707 C CA . TH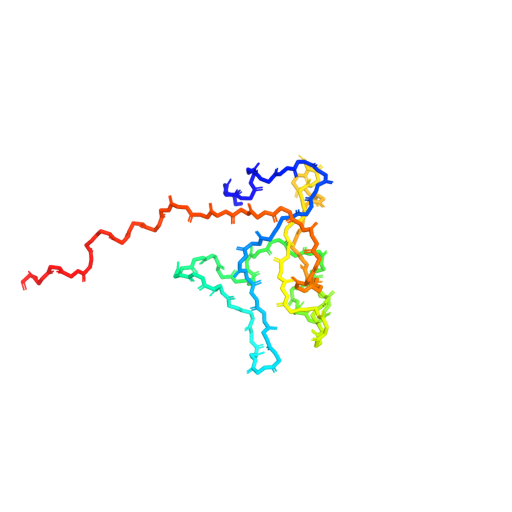R A 1 91 ? 3.397 22.166 9.866 1.00 46.88 91 THR A CA 1
ATOM 708 C C . THR A 1 91 ? 4.629 22.621 9.072 1.00 46.88 91 THR A C 1
ATOM 710 O O . THR A 1 91 ? 5.726 22.759 9.596 1.00 46.88 91 THR A O 1
ATOM 713 N N . VAL A 1 92 ? 4.448 22.881 7.778 1.00 48.53 92 VAL A N 1
ATOM 714 C CA . VAL A 1 92 ? 5.321 23.713 6.952 1.00 48.53 92 VAL A CA 1
ATOM 715 C C . VAL A 1 92 ? 4.947 25.164 7.264 1.00 48.53 92 VAL A C 1
ATOM 717 O O . VAL A 1 92 ? 4.400 25.885 6.440 1.00 48.53 92 VAL A O 1
ATOM 720 N N . ILE A 1 93 ? 5.157 25.573 8.514 1.00 49.28 93 ILE A N 1
ATOM 721 C CA . ILE A 1 93 ? 5.181 26.977 8.919 1.00 49.28 93 ILE A CA 1
ATOM 722 C C . ILE A 1 93 ? 6.485 27.141 9.709 1.00 49.28 93 ILE A C 1
ATOM 724 O O . ILE A 1 93 ? 6.617 26.612 10.808 1.00 49.28 93 ILE A O 1
ATOM 728 N N . ASN A 1 94 ? 7.427 27.869 9.101 1.00 42.41 94 ASN A N 1
ATOM 729 C CA . ASN A 1 94 ? 8.743 28.310 9.587 1.00 42.41 94 ASN A CA 1
ATOM 730 C C . ASN A 1 94 ? 9.909 27.307 9.674 1.00 42.41 94 ASN A C 1
ATOM 732 O O . ASN A 1 94 ? 10.328 26.897 10.750 1.00 42.41 94 ASN A O 1
ATOM 736 N N . SER A 1 95 ? 10.591 27.109 8.542 1.00 43.38 95 SER A N 1
ATOM 737 C CA . SER A 1 95 ? 12.059 26.953 8.530 1.00 43.38 95 SER A CA 1
ATOM 738 C C . SER A 1 95 ? 12.748 27.880 7.514 1.00 43.38 95 SER A C 1
ATOM 740 O O . SER A 1 95 ? 13.861 27.609 7.077 1.0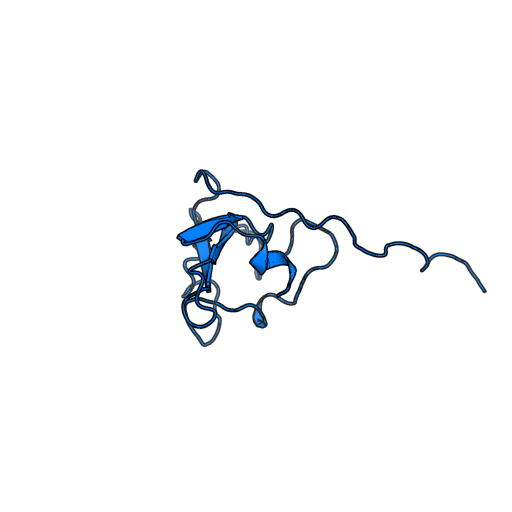0 43.38 95 SER A O 1
ATOM 742 N N . SER A 1 96 ? 12.095 28.982 7.126 1.00 44.28 96 SER A N 1
ATOM 743 C CA . SER A 1 96 ? 12.633 29.984 6.193 1.00 44.28 96 SER A CA 1
ATOM 744 C C . SER A 1 96 ? 12.406 31.421 6.682 1.00 44.28 96 SER A C 1
ATOM 746 O O . SER A 1 96 ? 11.962 32.278 5.921 1.00 44.28 96 SER A O 1
ATOM 748 N N . LEU A 1 97 ? 12.695 31.686 7.956 1.00 36.12 97 LEU A N 1
ATOM 749 C CA . LEU A 1 97 ? 13.059 33.032 8.402 1.00 36.12 97 LEU A CA 1
ATOM 750 C C . LEU A 1 97 ? 14.553 32.998 8.750 1.00 36.12 97 LEU A C 1
ATOM 752 O O . LEU A 1 97 ? 14.936 32.170 9.579 1.00 36.12 97 LEU A O 1
ATOM 756 N N . PRO A 1 98 ? 15.398 33.828 8.115 1.00 39.72 98 PRO A N 1
ATOM 757 C CA . PRO A 1 98 ? 16.770 34.000 8.567 1.00 39.72 98 PRO A CA 1
ATOM 758 C C . PRO A 1 98 ? 16.759 34.700 9.935 1.00 39.72 98 PRO A C 1
ATOM 760 O O . PRO A 1 98 ? 16.019 35.668 10.122 1.00 39.72 98 PRO A O 1
ATOM 763 N N . GLN A 1 99 ? 17.546 34.178 10.881 1.00 41.00 99 GLN A N 1
ATOM 764 C CA . GLN A 1 99 ? 18.073 34.986 11.986 1.00 41.00 99 GLN A CA 1
ATOM 765 C C . GLN A 1 99 ? 19.187 35.885 11.458 1.00 41.00 99 GLN A C 1
ATOM 767 O O . GLN A 1 99 ? 19.953 35.402 10.590 1.00 41.00 99 GLN A O 1
#

InterPro domains:
  IPR016187 C-type lectin fold [SSF56436] (8-90)

Organism: NCBI:txid51022

Sequence (99 aa):
DVVMRSAALNFWTWTGLVQFSSMIQPKWLGNGGMEPARLKWLVSPYSSASNGRTAASECVAYYNSGVKIASYNYFYPCNLQFGSICERNATVINSSLPQ

Secondary structure (DSSP, 8-state):
--GGGGSPTTEEEEEEEE--TT-SS-EESSS----GGGS-BSSSS--TTTTT-BTTB-EEEEEE-SSTTT-EEEEE-TTS--EEPPP-------S----

Radius of gyration: 14.61 Å; chains: 1; bounding box: 31×46×27 Å

Foldseek 3Di:
DVLLVPFDAQFKAFEQWWAAPVHPDIDHPDPDDDDPCPFFAPDPPDDQVVQPDDNQFTTKIWGHNVDPVRIHIGTGGPPDDGHYGDDDDDPPPDPPDDD